Protein AF-A0AAN8MBU4-F1 (afdb_monomer)

pLDDT: mean 75.09, std 20.17, range [33.09, 96.5]

Structure (mmCIF, N/CA/C/O backbone):
data_AF-A0AAN8MBU4-F1
#
_entry.id   AF-A0AAN8MBU4-F1
#
loop_
_atom_site.group_PDB
_atom_site.id
_atom_site.type_symbol
_atom_site.label_atom_id
_atom_site.label_alt_id
_atom_site.label_comp_id
_atom_site.label_asym_id
_atom_site.label_entity_id
_atom_site.label_seq_id
_atom_site.pdbx_PDB_ins_code
_atom_site.Cartn_x
_atom_site.Cartn_y
_atom_site.Cartn_z
_atom_site.occupancy
_atom_site.B_iso_or_equiv
_atom_site.auth_seq_id
_atom_site.auth_comp_id
_atom_site.auth_asym_id
_atom_site.auth_atom_id
_atom_site.pdbx_PDB_model_num
ATOM 1 N N . MET A 1 1 ? 1.304 13.844 -1.905 1.00 84.62 1 MET A N 1
ATOM 2 C CA . MET A 1 1 ? 2.392 12.868 -1.674 1.00 84.62 1 MET A CA 1
ATOM 3 C C . MET A 1 1 ? 2.982 12.498 -3.016 1.00 84.62 1 MET A C 1
ATOM 5 O O . MET A 1 1 ? 2.208 12.153 -3.899 1.00 84.62 1 MET A O 1
ATOM 9 N N . ASP A 1 2 ? 4.301 12.580 -3.167 1.00 93.19 2 ASP A N 1
ATOM 10 C CA . ASP A 1 2 ? 5.006 12.164 -4.383 1.00 93.19 2 ASP A CA 1
ATOM 11 C C . ASP A 1 2 ? 5.636 10.763 -4.234 1.00 93.19 2 ASP A C 1
ATOM 13 O O . ASP A 1 2 ? 5.500 10.097 -3.202 1.00 93.19 2 ASP A O 1
ATOM 17 N N . GLY A 1 3 ? 6.323 10.300 -5.281 1.00 92.62 3 GLY A N 1
ATOM 18 C CA . GLY A 1 3 ? 6.989 8.998 -5.272 1.00 92.62 3 GLY A CA 1
ATOM 19 C C . GLY A 1 3 ? 8.177 8.901 -4.306 1.00 92.62 3 GLY A C 1
ATOM 20 O O . GLY A 1 3 ? 8.472 7.807 -3.832 1.00 92.62 3 GLY A O 1
ATOM 21 N N . ALA A 1 4 ? 8.864 10.005 -3.995 1.00 93.94 4 ALA A N 1
ATOM 22 C CA . ALA A 1 4 ? 9.988 9.993 -3.058 1.00 93.94 4 ALA A CA 1
ATOM 23 C C . ALA A 1 4 ? 9.496 9.802 -1.622 1.00 93.94 4 ALA A C 1
ATOM 25 O O . ALA A 1 4 ? 9.939 8.873 -0.943 1.00 93.94 4 ALA A O 1
ATOM 26 N N . MET A 1 5 ? 8.498 10.588 -1.222 1.00 95.69 5 MET A N 1
ATOM 27 C CA . MET A 1 5 ? 7.851 10.464 0.079 1.00 95.69 5 MET A CA 1
ATOM 28 C C . MET A 1 5 ? 7.162 9.102 0.235 1.00 95.69 5 MET A C 1
ATOM 30 O O . MET A 1 5 ? 7.203 8.505 1.307 1.00 95.69 5 MET A O 1
ATOM 34 N N . TYR A 1 6 ? 6.591 8.546 -0.840 1.00 95.75 6 TYR A N 1
ATOM 35 C CA . TYR A 1 6 ? 6.051 7.185 -0.815 1.00 95.75 6 TYR A CA 1
ATOM 36 C C . TYR A 1 6 ? 7.120 6.134 -0.471 1.00 95.75 6 TYR A C 1
ATOM 38 O O . TYR A 1 6 ? 6.924 5.325 0.438 1.00 95.75 6 TYR A O 1
ATOM 46 N N . ARG A 1 7 ? 8.277 6.163 -1.149 1.00 95.31 7 ARG A N 1
ATOM 47 C CA . ARG A 1 7 ? 9.387 5.236 -0.860 1.00 95.31 7 ARG A CA 1
ATOM 48 C C . ARG A 1 7 ? 9.911 5.394 0.564 1.00 95.31 7 ARG A C 1
ATOM 50 O O . ARG A 1 7 ? 10.229 4.391 1.197 1.00 95.31 7 ARG A O 1
ATOM 57 N N . GLU A 1 8 ? 9.985 6.620 1.071 1.00 96.50 8 GLU A N 1
ATOM 58 C CA . GLU A 1 8 ? 10.389 6.893 2.452 1.00 96.50 8 GLU A CA 1
ATOM 59 C C . GLU A 1 8 ? 9.404 6.288 3.463 1.00 96.50 8 GLU A C 1
ATOM 61 O O . GLU A 1 8 ? 9.810 5.585 4.390 1.00 96.50 8 GLU A O 1
ATOM 66 N N . ILE A 1 9 ? 8.098 6.461 3.241 1.00 96.25 9 ILE A N 1
ATOM 67 C CA . ILE A 1 9 ? 7.062 5.849 4.080 1.00 96.25 9 ILE A CA 1
ATOM 68 C C . ILE A 1 9 ? 7.205 4.327 4.090 1.00 96.25 9 ILE A C 1
ATOM 70 O O . ILE A 1 9 ? 7.163 3.723 5.166 1.00 96.25 9 ILE A O 1
ATOM 74 N N . LEU A 1 10 ? 7.411 3.699 2.928 1.00 95.62 10 LEU A N 1
ATOM 75 C CA . LEU A 1 10 ? 7.636 2.255 2.858 1.00 95.62 10 LEU A CA 1
ATOM 76 C C . LEU A 1 10 ? 8.915 1.840 3.591 1.00 95.62 10 LEU A C 1
ATOM 78 O O . LEU A 1 10 ? 8.888 0.866 4.343 1.00 95.62 10 LEU A O 1
ATOM 82 N N . ALA A 1 11 ? 10.013 2.578 3.415 1.00 94.69 11 ALA A N 1
ATOM 83 C CA . ALA A 1 11 ? 11.283 2.303 4.083 1.00 94.69 11 ALA A CA 1
ATOM 84 C C . ALA A 1 11 ? 11.131 2.296 5.611 1.00 94.69 11 ALA A C 1
ATOM 86 O O . ALA A 1 11 ? 11.641 1.395 6.278 1.00 94.69 11 ALA A O 1
ATOM 87 N N . ASN A 1 12 ? 10.379 3.264 6.137 1.00 95.88 12 ASN A N 1
ATOM 88 C CA . ASN A 1 12 ? 10.224 3.477 7.571 1.00 95.88 12 ASN A CA 1
ATOM 89 C C . ASN A 1 12 ? 9.170 2.564 8.209 1.00 95.88 12 ASN A C 1
ATOM 91 O O . ASN A 1 12 ? 9.272 2.261 9.393 1.00 95.88 12 ASN A O 1
ATOM 95 N N . ASN A 1 13 ? 8.161 2.110 7.456 1.00 95.62 13 ASN A N 1
ATOM 96 C CA . ASN A 1 13 ? 6.992 1.447 8.047 1.00 95.62 13 ASN A CA 1
ATOM 97 C C . ASN A 1 13 ? 6.787 -0.004 7.609 1.00 95.62 13 ASN A C 1
ATOM 99 O O . ASN A 1 13 ? 6.214 -0.778 8.380 1.00 95.62 13 ASN A O 1
ATOM 103 N N . LEU A 1 14 ? 7.232 -0.410 6.415 1.00 94.06 14 LEU A N 1
ATOM 104 C CA . LEU A 1 14 ? 6.849 -1.708 5.850 1.00 94.06 14 LEU A CA 1
ATOM 105 C C . LEU A 1 14 ? 7.417 -2.878 6.664 1.00 94.06 14 LEU A C 1
ATOM 107 O O . LEU A 1 14 ? 6.663 -3.689 7.200 1.00 94.06 14 LEU A O 1
ATOM 111 N N . LEU A 1 15 ? 8.743 -2.949 6.811 1.00 92.31 15 LEU A N 1
ATOM 112 C CA . LEU A 1 15 ? 9.391 -4.038 7.5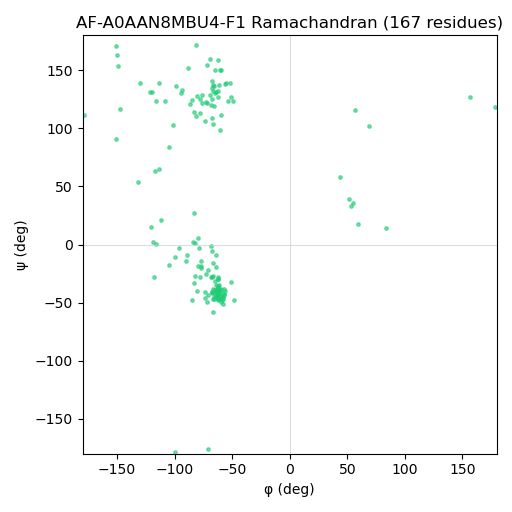52 1.00 92.31 15 LEU A CA 1
ATOM 113 C C . LEU A 1 15 ? 9.056 -4.028 9.053 1.00 92.31 15 LEU A C 1
ATOM 115 O O . LEU A 1 15 ? 8.788 -5.107 9.590 1.00 92.31 15 LEU A O 1
ATOM 119 N N . PRO A 1 16 ? 9.011 -2.870 9.746 1.00 94.50 16 PRO A N 1
ATOM 120 C CA . PRO A 1 16 ? 8.505 -2.823 11.115 1.00 94.50 16 PRO A CA 1
ATOM 121 C C . PRO A 1 16 ? 7.082 -3.374 11.245 1.00 94.50 16 PRO A C 1
ATOM 123 O O . PRO A 1 16 ? 6.820 -4.141 12.170 1.00 94.50 16 PRO A O 1
ATOM 126 N N . SER A 1 17 ? 6.191 -3.076 10.293 1.00 94.69 17 SER A N 1
ATOM 127 C CA . SER A 1 17 ? 4.819 -3.600 10.301 1.00 94.69 17 SER A CA 1
ATOM 128 C C . SER A 1 17 ? 4.778 -5.118 10.123 1.00 94.69 17 SER A C 1
ATOM 130 O O . SER A 1 17 ? 4.104 -5.800 10.889 1.00 94.69 17 SER A O 1
ATOM 132 N N . VAL A 1 18 ? 5.548 -5.671 9.179 1.00 93.81 18 VAL A N 1
ATOM 133 C CA . VAL A 1 18 ? 5.663 -7.129 8.955 1.00 93.81 18 VAL A CA 1
ATOM 134 C C . VAL A 1 18 ? 6.126 -7.846 10.229 1.00 93.81 18 VAL A C 1
ATOM 136 O O . VAL A 1 18 ? 5.554 -8.870 10.610 1.00 93.81 18 VAL A O 1
ATOM 139 N N . ARG A 1 19 ? 7.121 -7.282 10.930 1.00 93.56 19 ARG A N 1
ATOM 140 C CA . ARG A 1 19 ? 7.626 -7.817 12.206 1.00 93.56 19 ARG A CA 1
ATOM 141 C C . ARG A 1 19 ? 6.583 -7.724 13.318 1.00 93.56 19 ARG A C 1
ATOM 143 O O . ARG A 1 19 ? 6.350 -8.711 14.009 1.00 93.56 19 ARG A O 1
ATOM 150 N N . ALA A 1 20 ? 5.934 -6.569 13.471 1.00 94.69 20 ALA A N 1
ATOM 151 C CA . ALA A 1 20 ? 4.903 -6.351 14.486 1.00 94.69 20 ALA A CA 1
ATOM 152 C C . ALA A 1 20 ? 3.692 -7.280 14.295 1.00 94.69 20 ALA A C 1
ATOM 154 O O . ALA A 1 20 ? 3.142 -7.798 15.266 1.00 94.69 20 ALA A O 1
ATOM 155 N N . LEU A 1 21 ? 3.322 -7.545 13.040 1.00 94.12 21 LEU A N 1
ATOM 156 C CA . LEU A 1 21 ? 2.260 -8.479 12.664 1.00 94.12 21 LEU A CA 1
ATOM 157 C C . LEU A 1 21 ? 2.694 -9.952 12.718 1.00 94.12 21 LEU A C 1
ATOM 159 O O . LEU A 1 21 ? 1.864 -10.828 12.484 1.00 94.12 21 LEU A O 1
ATOM 163 N N . LYS A 1 22 ? 3.968 -10.238 13.033 1.00 94.56 22 LYS A N 1
ATOM 164 C CA . LYS A 1 22 ? 4.554 -11.590 13.066 1.00 94.56 22 LYS A CA 1
ATOM 165 C C . LYS A 1 22 ? 4.298 -12.371 11.772 1.00 94.56 22 LYS A C 1
ATOM 167 O O . LYS A 1 22 ? 4.015 -13.568 11.805 1.00 94.56 22 LYS A O 1
ATOM 172 N N . MET A 1 23 ? 4.371 -11.689 10.630 1.00 93.25 23 MET A N 1
ATOM 173 C CA . MET A 1 23 ? 4.172 -12.332 9.335 1.00 93.25 23 MET A CA 1
ATOM 174 C C . MET A 1 23 ? 5.319 -13.311 9.059 1.00 93.25 23 MET A C 1
ATOM 176 O O . MET A 1 23 ? 6.489 -12.994 9.277 1.00 93.25 23 MET A O 1
ATOM 180 N N . GLY A 1 24 ? 4.973 -14.512 8.591 1.00 89.50 24 GLY A N 1
ATOM 181 C CA . GLY A 1 24 ? 5.942 -15.543 8.232 1.00 89.50 24 GLY A CA 1
ATOM 182 C C . GLY A 1 24 ? 6.733 -15.215 6.963 1.00 89.50 24 GLY A C 1
ATOM 183 O O . GLY A 1 24 ? 6.587 -14.157 6.347 1.00 89.50 24 GLY A O 1
ATOM 184 N N . ARG A 1 25 ? 7.576 -16.162 6.540 1.00 88.75 25 ARG A N 1
ATOM 185 C CA . ARG A 1 25 ? 8.267 -16.073 5.246 1.00 88.75 25 ARG A CA 1
ATOM 186 C C . ARG A 1 25 ? 7.257 -16.137 4.093 1.00 88.75 25 ARG A C 1
ATOM 188 O O . ARG A 1 25 ? 6.222 -16.782 4.214 1.00 88.75 25 ARG A O 1
ATOM 195 N N . GLY A 1 26 ? 7.587 -15.495 2.972 1.00 90.38 26 GLY A N 1
ATOM 196 C CA . GLY A 1 26 ? 6.785 -15.561 1.743 1.00 90.38 26 GLY A CA 1
ATOM 197 C C . GLY A 1 26 ? 5.600 -14.592 1.674 1.00 90.38 26 GLY A C 1
ATOM 198 O O . GLY A 1 26 ? 4.750 -14.753 0.801 1.00 90.38 26 GLY A O 1
ATOM 199 N N . TRP A 1 27 ? 5.534 -13.591 2.556 1.00 94.00 27 TRP A N 1
ATOM 200 C CA . TRP A 1 27 ? 4.555 -12.512 2.430 1.00 94.00 27 TRP A CA 1
ATOM 201 C C . TRP A 1 27 ? 4.722 -11.758 1.103 1.00 94.00 27 TRP A C 1
ATOM 203 O O . TRP A 1 27 ? 5.819 -11.662 0.547 1.00 94.00 27 TRP A O 1
ATOM 213 N N . VAL A 1 28 ? 3.608 -11.229 0.601 1.00 94.44 28 VAL A N 1
ATOM 214 C CA . VAL A 1 28 ? 3.544 -10.467 -0.647 1.00 94.44 28 VAL A CA 1
ATOM 215 C C . VAL A 1 28 ? 3.033 -9.070 -0.326 1.00 94.44 28 VAL A C 1
ATOM 217 O O . VAL A 1 28 ? 2.051 -8.913 0.399 1.00 94.44 28 VAL A O 1
ATOM 220 N N . PHE A 1 29 ? 3.721 -8.058 -0.839 1.00 94.69 29 PHE A N 1
ATOM 221 C CA . PHE A 1 29 ? 3.317 -6.666 -0.749 1.00 94.69 29 PHE A CA 1
ATOM 222 C C . PHE A 1 29 ? 2.264 -6.363 -1.815 1.00 94.69 29 PHE A C 1
ATOM 224 O O . PHE A 1 29 ? 2.488 -6.634 -2.989 1.00 94.69 29 PHE A O 1
ATOM 231 N N . GLN A 1 30 ? 1.133 -5.789 -1.421 1.00 93.75 30 GLN A N 1
ATOM 232 C CA . GLN A 1 30 ? 0.109 -5.315 -2.349 1.00 93.75 30 GLN A CA 1
ATOM 233 C C . GLN A 1 30 ? 0.027 -3.789 -2.262 1.00 93.75 30 GLN A C 1
ATOM 235 O O . GLN A 1 30 ? 0.105 -3.213 -1.175 1.00 93.75 30 GLN A O 1
ATOM 240 N N . HIS A 1 31 ? -0.107 -3.157 -3.423 1.00 92.00 31 HIS A N 1
ATOM 241 C CA . HIS A 1 31 ? -0.431 -1.747 -3.597 1.00 92.00 31 HIS A CA 1
ATOM 242 C C . HIS A 1 31 ? -1.208 -1.574 -4.909 1.00 92.00 31 HIS A C 1
ATOM 244 O O . HIS A 1 31 ? -1.232 -2.490 -5.730 1.00 92.00 31 HIS A O 1
ATOM 250 N N . ASP A 1 32 ? -1.887 -0.441 -5.080 1.00 89.75 32 ASP A N 1
ATOM 251 C CA . ASP A 1 32 ? -2.621 -0.133 -6.308 1.00 89.75 32 ASP A CA 1
ATOM 252 C C . ASP A 1 32 ? -1.702 0.418 -7.416 1.00 89.75 32 ASP A C 1
ATOM 254 O O . ASP A 1 32 ? -0.534 0.745 -7.194 1.00 89.75 32 ASP A O 1
ATOM 258 N N . ASN A 1 33 ? -2.262 0.561 -8.619 1.00 88.75 33 ASN A N 1
ATOM 259 C CA . ASN A 1 33 ? -1.547 1.036 -9.807 1.00 88.75 33 ASN A CA 1
ATOM 260 C C . ASN A 1 33 ? -1.456 2.570 -9.900 1.00 88.75 33 ASN A C 1
ATOM 262 O O . ASN A 1 33 ? -1.387 3.117 -11.002 1.00 88.75 33 ASN A O 1
ATOM 266 N N . ASP A 1 34 ? -1.478 3.286 -8.774 1.00 89.38 34 ASP A N 1
ATOM 267 C CA . ASP A 1 34 ? -1.282 4.736 -8.784 1.00 89.38 34 ASP A CA 1
ATOM 268 C C . ASP A 1 34 ? 0.063 5.090 -9.462 1.00 89.38 34 ASP A C 1
ATOM 270 O O . ASP A 1 34 ? 1.070 4.418 -9.204 1.00 89.38 34 ASP A O 1
ATOM 274 N N . PRO A 1 35 ? 0.140 6.135 -10.310 1.00 92.12 35 PRO A N 1
ATOM 275 C CA . PRO A 1 35 ? 1.360 6.461 -11.051 1.00 92.12 35 PRO A CA 1
ATOM 276 C C . PRO A 1 35 ? 2.628 6.561 -10.194 1.00 92.12 35 PRO A C 1
ATOM 278 O O . PRO A 1 35 ? 3.714 6.206 -10.649 1.00 92.12 35 PRO A O 1
ATOM 281 N N . LYS A 1 36 ? 2.530 7.000 -8.929 1.00 93.44 36 LYS A N 1
ATOM 282 C CA . LYS A 1 36 ? 3.706 7.094 -8.040 1.00 93.44 36 LYS A CA 1
ATOM 283 C C . LYS A 1 36 ? 4.213 5.725 -7.564 1.00 93.44 36 LYS A C 1
ATOM 285 O O . LYS A 1 36 ? 5.393 5.583 -7.233 1.00 93.44 36 LYS A O 1
ATOM 290 N N . HIS A 1 37 ? 3.328 4.734 -7.525 1.00 92.44 37 HIS A N 1
ATOM 291 C CA . HIS A 1 37 ? 3.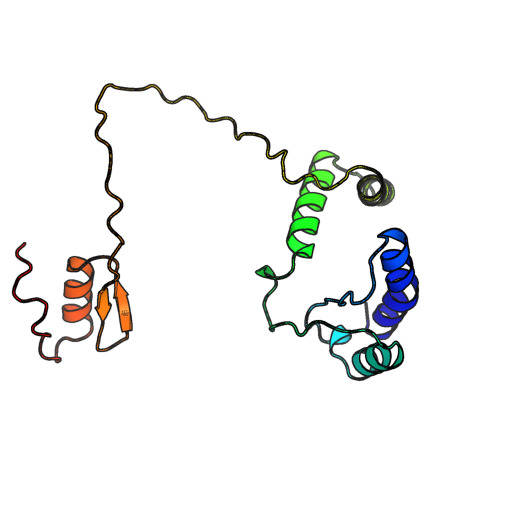606 3.355 -7.136 1.00 92.44 37 HIS A CA 1
ATOM 292 C C . HIS A 1 37 ? 4.239 2.567 -8.283 1.00 92.44 37 HIS A C 1
ATOM 294 O O . HIS A 1 37 ? 5.190 1.821 -8.056 1.00 92.44 37 HIS A O 1
ATOM 300 N N . THR A 1 38 ? 3.756 2.793 -9.506 1.00 91.19 38 THR A N 1
ATOM 301 C CA . THR A 1 38 ? 4.220 2.124 -10.732 1.00 91.19 38 THR A CA 1
ATOM 302 C C . THR A 1 38 ? 5.375 2.853 -11.421 1.00 91.19 38 THR A C 1
ATOM 304 O O . THR A 1 38 ? 6.006 2.303 -12.324 1.00 91.19 38 THR A O 1
ATOM 307 N N . ALA A 1 39 ? 5.713 4.070 -10.977 1.00 94.19 39 ALA A N 1
ATOM 308 C CA . ALA A 1 39 ? 6.869 4.816 -11.460 1.00 94.19 39 ALA A CA 1
ATOM 309 C C . ALA A 1 39 ? 8.154 3.976 -11.404 1.00 94.19 39 ALA A C 1
ATOM 311 O O . ALA A 1 39 ? 8.444 3.319 -10.400 1.00 94.19 39 ALA A O 1
ATOM 312 N N . ARG A 1 40 ? 8.987 4.087 -12.449 1.00 95.44 40 ARG A N 1
ATOM 313 C CA . ARG A 1 40 ? 10.244 3.329 -12.589 1.00 95.44 40 ARG A CA 1
ATOM 314 C C . ARG A 1 40 ? 11.108 3.371 -11.326 1.00 95.44 40 ARG A C 1
ATOM 316 O O . ARG A 1 40 ? 11.526 2.329 -10.838 1.00 95.44 40 ARG A O 1
ATOM 323 N N . ALA A 1 41 ? 11.307 4.560 -10.755 1.00 95.38 41 ALA A N 1
ATOM 324 C CA . ALA A 1 41 ? 12.111 4.738 -9.545 1.00 95.38 41 ALA A CA 1
ATOM 325 C C . ALA A 1 41 ? 11.549 3.979 -8.326 1.00 95.38 41 ALA A C 1
ATOM 327 O O . ALA A 1 41 ? 12.305 3.491 -7.488 1.00 95.38 41 ALA A O 1
ATOM 328 N N . THR A 1 42 ? 10.223 3.872 -8.213 1.00 95.88 42 THR A N 1
ATOM 329 C CA . THR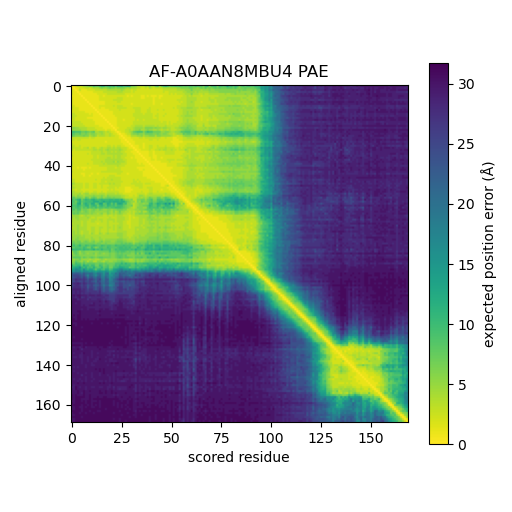 A 1 42 ? 9.562 3.123 -7.139 1.00 95.88 42 THR A CA 1
ATOM 330 C C . THR A 1 42 ? 9.694 1.622 -7.365 1.00 95.88 42 THR A C 1
ATOM 332 O O . THR A 1 42 ? 10.118 0.912 -6.454 1.00 95.88 42 THR A O 1
ATOM 335 N N . MET A 1 43 ? 9.442 1.144 -8.584 1.00 94.81 43 MET A N 1
ATOM 336 C CA . MET A 1 43 ? 9.586 -0.274 -8.931 1.00 94.81 43 MET A CA 1
ATOM 337 C C . MET A 1 43 ? 11.035 -0.768 -8.791 1.00 94.81 43 MET A C 1
ATOM 339 O O . MET A 1 43 ? 11.280 -1.840 -8.235 1.00 94.81 43 MET A O 1
ATOM 343 N N . GLU A 1 44 ? 12.019 0.033 -9.208 1.00 96.19 44 GLU A N 1
ATOM 344 C CA . GLU A 1 44 ? 13.443 -0.265 -9.013 1.00 96.19 44 GLU A CA 1
ATOM 345 C C . GLU A 1 44 ? 13.819 -0.338 -7.530 1.00 96.19 44 GLU A C 1
ATOM 347 O O . GLU A 1 44 ? 14.555 -1.242 -7.122 1.00 96.19 44 GLU A O 1
ATOM 352 N N . TRP A 1 45 ? 13.294 0.577 -6.711 1.00 96.31 45 TRP A N 1
ATOM 353 C CA . TRP A 1 45 ? 13.512 0.564 -5.267 1.00 96.31 45 TRP A CA 1
ATOM 354 C C . TRP A 1 45 ? 12.917 -0.689 -4.611 1.00 96.31 45 TRP A C 1
ATOM 356 O O . TRP A 1 45 ? 13.602 -1.338 -3.819 1.00 96.31 45 TRP A O 1
ATOM 366 N N . LEU A 1 46 ? 11.689 -1.076 -4.982 1.00 95.69 46 LEU A N 1
ATOM 367 C CA . LEU A 1 46 ? 11.031 -2.297 -4.495 1.00 95.69 46 LEU A CA 1
ATOM 368 C C . LEU A 1 46 ? 11.850 -3.546 -4.855 1.00 95.69 46 LEU A C 1
ATOM 370 O O . LEU A 1 46 ? 12.108 -4.389 -3.990 1.00 95.69 46 LEU A O 1
ATOM 374 N N . ARG A 1 47 ? 12.351 -3.616 -6.097 1.00 95.12 47 ARG A N 1
ATOM 375 C CA . ARG A 1 47 ? 13.234 -4.694 -6.565 1.00 95.12 47 ARG A CA 1
ATOM 376 C C . ARG A 1 47 ? 14.539 -4.750 -5.771 1.00 95.12 47 ARG A C 1
ATOM 378 O O . ARG A 1 47 ? 14.929 -5.824 -5.324 1.00 95.12 47 ARG A O 1
ATOM 385 N N . LYS A 1 48 ? 15.192 -3.604 -5.538 1.00 96.00 48 LYS A N 1
ATOM 386 C CA . LYS A 1 48 ? 16.434 -3.509 -4.742 1.00 96.00 48 LYS A CA 1
ATOM 387 C C . LYS A 1 48 ? 16.232 -3.938 -3.286 1.00 96.00 48 LYS A C 1
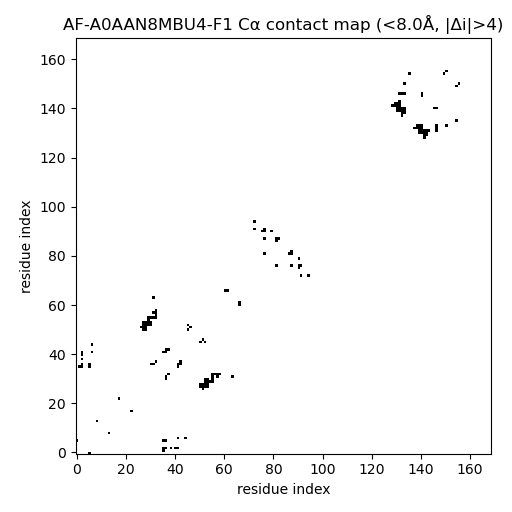ATOM 389 O O . LYS A 1 48 ? 17.160 -4.426 -2.652 1.00 96.00 48 LYS A O 1
ATOM 394 N N . LYS A 1 49 ? 15.028 -3.754 -2.743 1.00 93.00 49 LYS A N 1
ATOM 395 C CA . LYS A 1 49 ? 14.651 -4.208 -1.397 1.00 93.00 49 LYS A CA 1
ATOM 396 C C . LYS A 1 49 ? 14.203 -5.674 -1.349 1.00 93.00 49 LYS A C 1
ATOM 398 O O . LYS A 1 49 ? 13.844 -6.139 -0.271 1.00 93.00 49 LYS A O 1
ATOM 403 N N . HIS A 1 50 ? 14.241 -6.391 -2.478 1.00 92.75 50 HIS A N 1
ATOM 404 C CA . HIS A 1 50 ? 13.796 -7.781 -2.614 1.00 92.75 50 HIS A CA 1
ATOM 405 C C . HIS A 1 50 ? 12.348 -7.998 -2.148 1.00 92.75 50 HIS A C 1
ATOM 407 O O . HIS A 1 50 ? 12.008 -9.025 -1.560 1.00 92.75 50 HIS A O 1
ATOM 413 N N . LEU A 1 51 ? 11.488 -7.009 -2.395 1.00 93.38 51 LEU A N 1
ATOM 414 C CA . LEU A 1 51 ? 10.079 -7.074 -2.034 1.00 93.38 51 LEU A CA 1
ATOM 415 C C . LEU A 1 51 ? 9.299 -7.787 -3.135 1.00 93.38 51 LEU A C 1
ATOM 417 O O . LEU A 1 51 ? 9.333 -7.378 -4.294 1.00 93.38 51 LEU A O 1
ATOM 421 N N . LYS A 1 52 ? 8.574 -8.847 -2.767 1.00 93.75 52 LYS A N 1
ATOM 422 C CA . LYS A 1 52 ? 7.637 -9.507 -3.676 1.00 93.75 52 LYS A CA 1
ATOM 423 C C . LYS A 1 52 ? 6.367 -8.668 -3.748 1.00 93.75 52 LYS A C 1
ATOM 425 O O . LYS A 1 52 ? 5.666 -8.556 -2.747 1.00 93.75 52 LYS A O 1
ATOM 430 N N . VAL A 1 53 ? 6.093 -8.087 -4.909 1.00 93.81 53 VAL A N 1
ATOM 431 C CA . VAL A 1 53 ? 4.911 -7.253 -5.155 1.00 93.81 53 VAL A CA 1
ATOM 432 C C . VAL A 1 53 ? 3.843 -8.090 -5.856 1.00 93.81 53 VAL A C 1
ATOM 434 O O . VAL A 1 53 ? 4.164 -8.870 -6.751 1.00 93.81 53 VAL A O 1
ATOM 437 N N . LEU A 1 54 ? 2.591 -7.970 -5.422 1.00 92.94 54 LEU A N 1
ATOM 438 C CA . LEU A 1 54 ? 1.442 -8.582 -6.077 1.00 92.94 54 LEU A CA 1
ATOM 439 C C . LEU A 1 54 ? 1.097 -7.783 -7.334 1.00 92.94 54 LEU A C 1
ATOM 441 O O . LEU A 1 54 ? 0.918 -6.570 -7.252 1.00 92.94 54 LEU A O 1
ATOM 445 N N . GLU A 1 55 ? 0.968 -8.463 -8.469 1.00 88.94 55 GLU A N 1
ATOM 446 C CA . GLU A 1 55 ? 0.419 -7.849 -9.676 1.00 88.94 55 GLU A CA 1
ATOM 447 C C . GLU A 1 55 ? -1.050 -7.482 -9.444 1.00 88.94 55 GLU A C 1
ATOM 449 O O . GLU A 1 55 ? -1.832 -8.292 -8.942 1.00 88.94 55 GLU A O 1
ATOM 454 N N . TRP A 1 56 ? -1.415 -6.244 -9.775 1.00 88.06 56 TRP A N 1
ATOM 455 C CA . TRP A 1 56 ? -2.742 -5.711 -9.507 1.00 88.06 56 TRP A CA 1
ATOM 456 C C . TRP A 1 56 ? -3.423 -5.261 -10.802 1.00 88.06 56 TRP A C 1
ATOM 458 O O . TRP A 1 56 ? -2.813 -4.516 -11.574 1.00 88.06 56 TRP A O 1
ATOM 468 N N . PRO A 1 57 ? -4.680 -5.660 -11.063 1.00 85.38 57 PRO A N 1
ATOM 469 C CA . PRO A 1 57 ? -5.418 -5.159 -12.212 1.00 85.38 57 PRO A CA 1
ATOM 470 C C . PRO A 1 57 ? -5.744 -3.669 -12.050 1.00 85.38 57 PRO A C 1
ATOM 472 O O . PRO A 1 57 ? -6.090 -3.181 -10.970 1.00 85.38 57 PRO A O 1
ATOM 475 N N . SER A 1 58 ? -5.646 -2.924 -13.150 1.00 81.88 58 SER A N 1
ATOM 476 C CA . SER A 1 58 ? -6.015 -1.508 -13.175 1.00 81.88 58 SER A CA 1
ATOM 477 C C . SER A 1 58 ? -7.494 -1.310 -12.826 1.00 81.88 58 SER A C 1
ATOM 479 O O . SER A 1 58 ? -8.329 -2.170 -13.089 1.00 81.88 58 SER A O 1
ATOM 481 N N . GLN A 1 59 ? -7.813 -0.161 -12.220 1.00 76.62 59 GLN A N 1
ATOM 482 C CA . GLN A 1 59 ? -9.188 0.254 -11.896 1.00 76.62 59 GLN A CA 1
ATOM 483 C C . GLN A 1 59 ? -10.008 -0.767 -11.086 1.00 76.62 59 GLN A C 1
ATOM 485 O O . GLN A 1 59 ? -11.223 -0.831 -11.226 1.00 76.62 59 GLN A O 1
ATOM 490 N N . SER A 1 60 ? -9.356 -1.527 -10.203 1.00 81.38 60 SER A N 1
ATOM 491 C CA . SER A 1 60 ? -10.018 -2.533 -9.360 1.00 81.38 60 SER A CA 1
ATOM 492 C C . SER A 1 60 ? -9.965 -2.162 -7.867 1.00 81.38 60 SER A C 1
ATOM 494 O O . SER A 1 60 ? -9.264 -2.820 -7.089 1.00 81.38 60 SER A O 1
ATOM 496 N N . PRO A 1 61 ? -10.619 -1.061 -7.439 1.00 74.44 61 PRO A N 1
ATOM 497 C CA . PRO A 1 61 ? -10.650 -0.665 -6.030 1.00 74.44 61 PRO A CA 1
ATOM 498 C C . PRO A 1 61 ? -11.467 -1.642 -5.172 1.00 74.44 61 PRO A C 1
ATOM 500 O O . PRO A 1 61 ? -11.183 -1.817 -3.992 1.00 74.44 61 PRO A O 1
ATOM 503 N N . ASP A 1 62 ? -12.457 -2.305 -5.767 1.00 79.75 62 ASP A N 1
ATOM 504 C CA . ASP A 1 62 ? -13.313 -3.323 -5.155 1.00 79.75 62 ASP A CA 1
ATOM 505 C C . ASP A 1 62 ? -12.533 -4.561 -4.699 1.00 79.75 62 ASP A C 1
ATOM 507 O O . ASP A 1 62 ? -12.884 -5.184 -3.695 1.00 79.75 62 ASP A O 1
ATOM 511 N N . LEU A 1 63 ? -11.436 -4.875 -5.388 1.00 81.81 63 LEU A N 1
ATOM 512 C CA . LEU A 1 63 ? -10.568 -5.985 -5.022 1.00 81.81 63 LEU A CA 1
ATOM 513 C C . LEU A 1 63 ? -9.662 -5.653 -3.830 1.00 81.81 63 LEU A C 1
ATOM 515 O O . LEU A 1 63 ? -9.155 -6.573 -3.190 1.00 81.81 63 LEU A O 1
ATOM 519 N N . ASN A 1 64 ? -9.453 -4.371 -3.498 1.00 84.50 64 ASN A N 1
ATOM 520 C CA . ASN A 1 64 ? -8.487 -3.984 -2.477 1.00 84.50 64 ASN A CA 1
ATOM 521 C C . ASN A 1 64 ? -9.087 -4.135 -1.065 1.00 84.50 64 ASN A C 1
ATOM 523 O O . ASN A 1 64 ? -9.933 -3.333 -0.655 1.00 84.50 64 ASN A O 1
ATOM 527 N N . PRO A 1 65 ? -8.625 -5.108 -0.253 1.00 85.25 65 PRO A N 1
ATOM 528 C CA . PRO A 1 65 ? -9.201 -5.350 1.066 1.00 85.25 65 PRO A CA 1
ATOM 529 C C . PRO A 1 65 ? -9.025 -4.168 2.032 1.00 85.25 65 PRO A C 1
ATOM 531 O O . PRO A 1 65 ? -9.772 -4.079 3.011 1.00 85.25 65 PRO A O 1
ATOM 534 N N . ILE A 1 66 ? -8.086 -3.243 1.777 1.00 89.44 66 ILE A N 1
ATOM 535 C CA . ILE A 1 66 ? -7.906 -2.053 2.620 1.00 89.44 66 ILE A CA 1
ATOM 536 C C . ILE A 1 66 ? -9.105 -1.100 2.541 1.00 89.44 66 ILE A C 1
ATOM 538 O O . ILE A 1 66 ? -9.404 -0.432 3.528 1.00 89.44 66 ILE A O 1
ATOM 542 N N . GLU A 1 67 ? -9.853 -1.088 1.434 1.00 87.81 67 GLU A N 1
ATOM 543 C CA . GLU A 1 67 ? -11.047 -0.246 1.284 1.00 87.81 67 GLU A CA 1
ATOM 544 C C . GLU A 1 67 ? -12.143 -0.638 2.279 1.00 87.81 67 GLU A C 1
ATOM 546 O O . GLU A 1 67 ? -12.823 0.213 2.864 1.00 87.81 67 GLU A O 1
ATOM 551 N N . ASN A 1 68 ? -12.255 -1.936 2.570 1.00 89.06 68 ASN A N 1
ATOM 552 C CA . ASN A 1 68 ? -13.155 -2.435 3.606 1.00 89.06 68 ASN A CA 1
ATOM 553 C C . ASN A 1 68 ? -12.721 -1.960 5.000 1.00 89.06 68 ASN A C 1
ATOM 555 O O . ASN A 1 68 ? -13.564 -1.573 5.814 1.00 89.06 68 ASN A O 1
ATOM 559 N N . LEU A 1 69 ? -11.412 -1.935 5.269 1.00 89.69 69 LEU A N 1
ATOM 560 C CA . LEU A 1 69 ? -10.874 -1.420 6.527 1.00 89.69 69 LEU A CA 1
ATOM 561 C C . LEU A 1 69 ? -11.092 0.094 6.656 1.00 89.69 69 LEU A C 1
ATOM 563 O O . LEU A 1 69 ? -11.481 0.564 7.726 1.00 89.69 69 LEU A O 1
ATOM 567 N N . TRP A 1 70 ? -10.912 0.854 5.572 1.00 90.00 70 TRP A N 1
ATOM 568 C CA . TRP A 1 70 ? -11.195 2.288 5.548 1.00 90.00 70 TRP A CA 1
ATOM 569 C C . TRP A 1 70 ? -12.667 2.588 5.801 1.00 90.00 70 TRP A C 1
ATOM 571 O O . TRP A 1 70 ? -12.975 3.510 6.557 1.00 90.00 70 TRP A O 1
ATOM 581 N N . ARG A 1 71 ? -13.583 1.805 5.220 1.00 90.75 71 ARG A N 1
ATOM 582 C CA . ARG A 1 71 ? -15.021 1.927 5.493 1.00 90.75 71 ARG A CA 1
ATOM 583 C C . ARG A 1 71 ? -15.315 1.748 6.982 1.00 90.75 71 ARG A C 1
ATOM 585 O O . ARG A 1 71 ? -15.969 2.603 7.575 1.00 90.75 71 ARG A O 1
ATOM 592 N N . GLU A 1 72 ? -14.811 0.678 7.588 1.00 91.12 72 GLU A N 1
ATOM 593 C CA . GLU A 1 72 ? -15.003 0.410 9.019 1.00 91.12 72 GLU A CA 1
ATOM 594 C C . GLU A 1 72 ? -14.403 1.523 9.892 1.00 91.12 72 GLU A C 1
ATOM 596 O O . GLU A 1 72 ? -15.029 1.981 10.850 1.00 91.12 72 GLU A O 1
ATOM 601 N N . LEU A 1 73 ? -13.212 2.017 9.542 1.00 90.12 73 LEU A N 1
ATOM 602 C CA . LEU A 1 73 ? -12.582 3.120 10.261 1.00 90.12 73 LEU A CA 1
ATOM 603 C C . LEU A 1 73 ? -13.423 4.402 10.185 1.00 90.12 73 LEU A C 1
ATOM 605 O O . LEU A 1 73 ? -13.640 5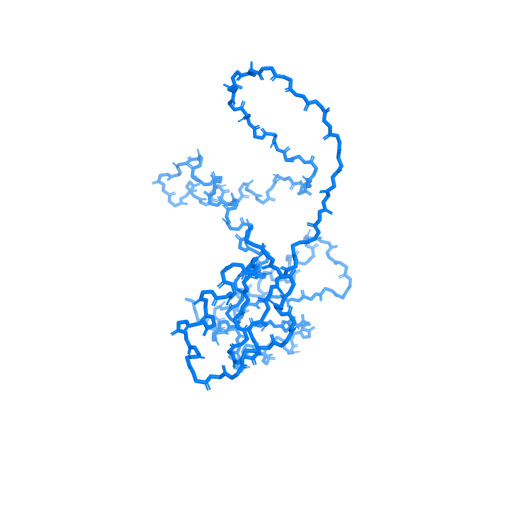.044 11.213 1.00 90.12 73 LEU A O 1
ATOM 609 N N . LYS A 1 74 ? -13.944 4.753 9.002 1.00 90.12 74 LYS A N 1
ATOM 610 C CA . LYS A 1 74 ? -14.826 5.918 8.811 1.00 90.12 74 LYS A CA 1
ATOM 611 C C . LYS A 1 74 ? -16.088 5.816 9.668 1.00 90.12 74 LYS A C 1
ATOM 613 O O . LYS A 1 74 ? -16.458 6.800 10.303 1.00 90.12 74 LYS A O 1
ATOM 618 N N . VAL A 1 75 ? -16.703 4.633 9.757 1.00 92.12 75 VAL A N 1
ATOM 619 C CA . VAL A 1 75 ? -17.870 4.397 10.629 1.00 92.12 75 VAL A CA 1
ATOM 620 C C . VAL A 1 75 ? -17.526 4.670 12.097 1.00 92.12 75 VAL A C 1
ATOM 622 O O . VAL A 1 75 ? -18.268 5.371 12.785 1.00 92.12 75 VAL A O 1
ATOM 625 N N . ARG A 1 76 ? -16.379 4.181 12.582 1.00 89.38 76 ARG A N 1
ATOM 626 C CA . ARG A 1 76 ? -15.936 4.415 13.970 1.00 89.38 76 ARG A CA 1
ATOM 627 C C . ARG A 1 76 ? -15.601 5.875 14.251 1.00 89.38 76 ARG A C 1
ATOM 629 O O . ARG A 1 76 ? -15.900 6.369 15.336 1.00 89.38 76 ARG A O 1
ATOM 636 N N . ILE A 1 77 ? -14.986 6.561 13.290 1.00 90.38 77 ILE A N 1
ATOM 637 C CA . ILE A 1 77 ? -14.706 7.997 13.382 1.00 90.38 77 ILE A CA 1
ATOM 638 C C . ILE A 1 77 ? -16.019 8.778 13.473 1.00 90.38 77 ILE A C 1
ATOM 640 O O . ILE A 1 77 ? -16.168 9.599 14.376 1.00 90.38 77 ILE A O 1
ATOM 644 N N . ALA A 1 78 ? -16.993 8.469 12.613 1.00 90.31 78 ALA A N 1
ATOM 645 C CA . ALA A 1 78 ? -18.297 9.126 12.612 1.00 90.31 78 ALA A CA 1
ATOM 646 C C . ALA A 1 78 ? -19.040 8.956 13.948 1.00 90.31 78 ALA A C 1
ATOM 648 O O . ALA A 1 78 ? -19.632 9.907 14.446 1.00 90.31 78 ALA A O 1
ATOM 649 N N . GLN A 1 79 ? -18.952 7.779 14.577 1.00 90.38 79 GLN A N 1
ATOM 650 C CA . GLN A 1 79 ? -19.550 7.537 15.898 1.00 90.38 79 GLN A CA 1
ATOM 651 C C . GLN A 1 79 ? -18.923 8.379 17.016 1.00 90.38 79 GLN A C 1
ATOM 653 O O . GLN A 1 79 ? -19.607 8.721 17.975 1.00 90.38 79 GLN A O 1
ATOM 658 N N . ARG A 1 80 ? -17.627 8.697 16.916 1.00 89.12 80 ARG A N 1
ATOM 659 C CA . ARG A 1 80 ? -16.898 9.453 17.946 1.00 89.12 80 ARG A CA 1
ATOM 660 C C . ARG A 1 80 ? -16.937 10.966 17.746 1.00 89.12 80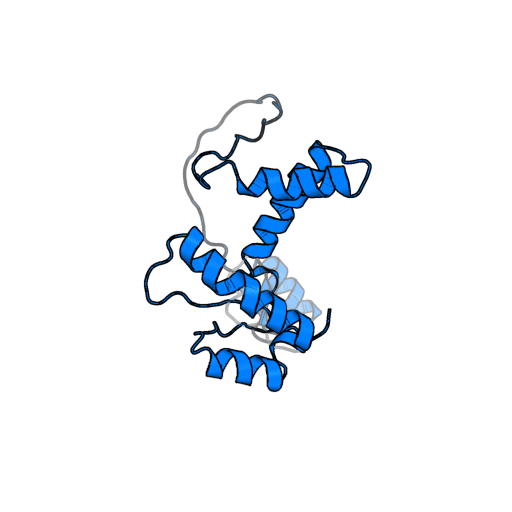 ARG A C 1
ATOM 662 O O . ARG A 1 80 ? -16.578 11.678 18.676 1.00 89.12 80 ARG A O 1
ATOM 669 N N . GLN A 1 81 ? -17.350 11.433 16.565 1.00 89.94 81 GLN A N 1
ATOM 670 C CA . GLN A 1 81 ? -17.492 12.852 16.212 1.00 89.94 81 GLN A CA 1
ATOM 671 C C . GLN A 1 81 ? -16.304 13.724 16.677 1.00 89.94 81 GLN A C 1
ATOM 673 O O . GLN A 1 81 ? -16.491 14.659 17.462 1.00 89.94 81 GLN A O 1
ATOM 678 N N . PRO A 1 82 ? -15.063 13.419 16.244 1.00 91.81 82 PRO A N 1
ATOM 679 C CA . PRO A 1 82 ? -13.905 14.217 16.629 1.00 91.81 82 PRO A CA 1
ATOM 680 C C . PRO A 1 82 ? -14.052 15.657 16.122 1.00 91.81 82 PRO A C 1
ATOM 682 O O . PRO A 1 82 ? -14.463 15.881 14.985 1.00 91.81 82 PRO A O 1
ATOM 685 N N . ARG A 1 83 ? -13.703 16.634 16.966 1.00 92.00 83 ARG A N 1
ATOM 686 C CA . ARG A 1 83 ? -13.888 18.069 16.669 1.00 92.00 83 ARG A CA 1
ATOM 687 C C . ARG A 1 83 ? -12.622 18.767 16.176 1.00 92.00 83 ARG A C 1
ATOM 689 O O . ARG A 1 83 ? -12.680 19.910 15.743 1.00 92.00 83 ARG A O 1
ATOM 696 N N . ASN A 1 84 ? -11.475 18.103 16.269 1.00 91.81 84 ASN A N 1
ATOM 697 C CA . ASN A 1 84 ? -10.183 18.620 15.832 1.00 91.81 84 ASN A CA 1
ATOM 698 C C . ASN A 1 84 ? -9.262 17.466 15.399 1.00 91.81 84 ASN A C 1
ATOM 700 O O . ASN A 1 84 ? -9.565 16.288 15.615 1.00 91.81 84 ASN A O 1
ATOM 704 N N . LEU A 1 85 ? -8.122 17.814 14.798 1.00 89.81 85 LEU A N 1
ATOM 705 C CA . LEU A 1 85 ? -7.149 16.842 14.290 1.00 89.81 85 LEU A CA 1
ATOM 706 C C . LEU A 1 85 ? -6.589 15.927 15.387 1.00 89.81 85 LEU A C 1
ATOM 708 O O . LEU A 1 85 ? -6.475 14.725 15.166 1.00 89.81 85 LEU A O 1
ATOM 712 N N . LYS A 1 86 ? -6.325 16.452 16.590 1.00 90.19 86 LYS A N 1
ATOM 713 C CA . LYS A 1 86 ? -5.799 15.651 17.709 1.00 90.19 86 LYS A CA 1
ATOM 714 C C . LYS A 1 86 ? -6.796 14.579 18.147 1.00 90.19 86 LYS A C 1
ATOM 716 O O . LYS A 1 86 ? -6.412 13.449 18.447 1.00 90.19 86 LYS A O 1
ATOM 721 N N . ASP A 1 87 ? -8.082 14.915 18.177 1.00 86.94 87 ASP A N 1
ATOM 722 C CA 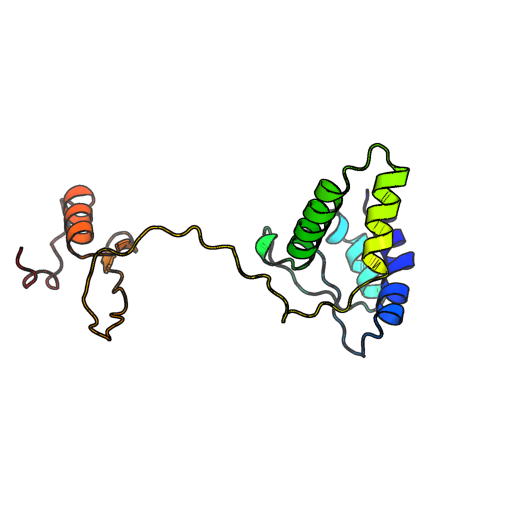. ASP A 1 87 ? -9.136 13.958 18.506 1.00 86.94 87 ASP A CA 1
ATOM 723 C C . ASP A 1 87 ? -9.270 12.898 17.413 1.00 86.94 87 ASP A C 1
ATOM 725 O O . ASP A 1 87 ? -9.378 11.711 17.721 1.00 86.94 87 ASP A O 1
ATOM 729 N N . LEU A 1 88 ? -9.186 13.298 16.142 1.00 88.81 88 LEU A N 1
ATO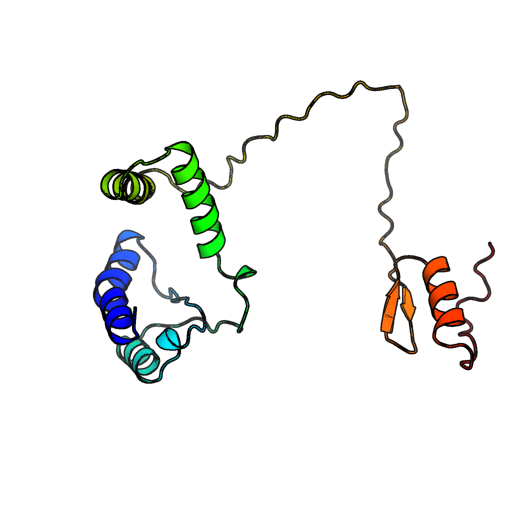M 730 C CA . LEU A 1 88 ? -9.209 12.374 15.009 1.00 88.81 88 LEU A CA 1
ATOM 731 C C . LEU A 1 88 ? -8.032 11.384 15.053 1.00 88.81 88 LEU A C 1
ATOM 733 O O . LEU A 1 88 ? -8.235 10.175 14.908 1.00 88.81 88 LEU A O 1
ATOM 737 N N . GLU A 1 89 ? -6.820 11.872 15.319 1.00 87.50 89 GLU A N 1
ATOM 738 C CA . GLU A 1 89 ? -5.615 11.051 15.468 1.00 87.50 89 GLU A CA 1
ATOM 739 C C . GLU A 1 89 ? -5.780 10.011 16.578 1.00 87.50 89 GLU A C 1
ATOM 741 O O . GLU A 1 89 ? -5.533 8.822 16.357 1.00 87.50 89 GLU A O 1
ATOM 746 N N . LYS A 1 90 ? -6.285 10.410 17.754 1.00 85.44 90 LYS A N 1
ATOM 747 C CA . LYS A 1 90 ? -6.551 9.479 18.864 1.00 85.44 90 LYS A CA 1
ATOM 748 C C . LYS A 1 90 ? -7.501 8.350 18.460 1.00 85.44 90 LYS A C 1
ATOM 750 O O . LYS A 1 90 ? -7.301 7.204 18.868 1.00 85.44 90 LYS A O 1
ATOM 755 N N . VAL A 1 91 ? -8.518 8.633 17.642 1.00 81.88 91 VAL A N 1
ATOM 756 C CA . VAL A 1 91 ? -9.427 7.596 17.121 1.00 81.88 91 VAL A CA 1
ATOM 757 C C . VAL A 1 91 ? -8.711 6.649 16.154 1.00 81.88 91 VAL A C 1
ATOM 759 O O . VAL A 1 91 ? -8.896 5.428 16.240 1.00 81.88 91 VAL A O 1
ATOM 762 N N . GLY A 1 92 ? -7.859 7.189 15.281 1.00 75.31 92 GLY A N 1
ATOM 763 C CA . GLY A 1 92 ? -7.034 6.404 14.363 1.00 75.31 92 GLY A CA 1
ATOM 764 C C . GLY A 1 92 ? -6.041 5.487 15.087 1.00 75.31 92 GLY A C 1
ATOM 765 O O . GLY A 1 92 ? -5.948 4.299 14.774 1.00 75.31 92 GLY A O 1
ATOM 766 N N . HIS A 1 93 ? -5.343 5.996 16.106 1.00 69.94 93 HIS A N 1
ATOM 767 C CA . HIS A 1 93 ? -4.361 5.234 16.886 1.00 69.94 93 HIS A CA 1
ATOM 768 C C . HIS A 1 93 ? -5.006 4.226 17.845 1.00 69.94 93 HIS A C 1
ATOM 770 O O . HIS A 1 93 ? -4.554 3.084 17.918 1.00 69.94 93 HIS A O 1
ATOM 776 N N . GLY A 1 94 ? -6.106 4.587 18.514 1.00 58.12 94 GLY A N 1
ATOM 777 C CA . GLY A 1 94 ? -6.834 3.683 19.412 1.00 58.12 94 GLY A CA 1
ATOM 778 C C . GLY A 1 94 ? -7.501 2.497 18.701 1.00 58.12 94 GLY A C 1
ATOM 779 O O . GLY A 1 94 ? -7.851 1.509 19.340 1.00 58.12 94 GLY A O 1
ATOM 780 N N . SER A 1 95 ? -7.650 2.561 17.374 1.00 53.25 95 SER A N 1
ATOM 781 C CA . SER A 1 95 ? -8.127 1.436 16.561 1.00 53.25 95 SER A CA 1
ATOM 782 C C . SER A 1 95 ? -7.035 0.395 16.273 1.00 53.25 95 SER A C 1
ATOM 784 O O . SER A 1 95 ? -7.372 -0.744 15.954 1.00 53.25 95 SER A O 1
ATOM 786 N N . ARG A 1 96 ? -5.743 0.744 16.421 1.00 49.91 96 ARG A N 1
ATOM 787 C CA . ARG A 1 96 ? -4.615 -0.201 16.287 1.00 49.91 96 ARG A CA 1
ATOM 788 C C . ARG A 1 96 ? -4.430 -1.091 17.517 1.00 49.91 96 ARG A C 1
ATOM 790 O O . ARG A 1 96 ? -3.927 -2.200 17.383 1.00 49.91 96 ARG A O 1
ATOM 797 N N . THR A 1 97 ? -4.818 -0.626 18.704 1.00 42.81 97 THR A N 1
ATOM 798 C CA . THR A 1 97 ? -4.468 -1.281 19.976 1.00 42.81 97 THR A CA 1
ATOM 799 C C . THR A 1 97 ? -5.534 -2.222 20.529 1.00 42.81 97 THR A C 1
ATOM 801 O O . THR A 1 97 ? -5.282 -2.871 21.540 1.00 42.81 97 THR A O 1
ATOM 804 N N . ASN A 1 98 ? -6.709 -2.364 19.902 1.00 42.25 98 ASN A N 1
ATOM 805 C CA . ASN A 1 98 ? -7.738 -3.236 20.470 1.00 42.25 98 ASN A CA 1
ATOM 806 C C . ASN A 1 98 ? -8.676 -3.879 19.432 1.00 42.25 98 ASN A C 1
ATOM 808 O O . ASN A 1 98 ? -9.717 -3.320 19.087 1.00 42.25 98 ASN A O 1
ATOM 812 N N . ARG A 1 99 ? -8.291 -5.074 18.954 1.00 45.88 99 ARG A N 1
ATOM 813 C CA . ARG A 1 99 ? -9.117 -6.287 18.730 1.00 45.88 99 ARG A CA 1
ATOM 814 C C . ARG A 1 99 ? -8.466 -7.186 17.680 1.00 45.88 99 ARG A C 1
ATOM 816 O O . ARG A 1 99 ? -8.256 -6.771 16.545 1.00 45.88 99 ARG A O 1
ATOM 823 N N . ARG A 1 100 ? -8.278 -8.465 18.026 1.00 44.81 100 ARG A N 1
ATOM 824 C CA . ARG A 1 100 ? -8.260 -9.549 17.032 1.00 44.81 100 ARG A CA 1
ATOM 825 C C . ARG A 1 100 ? -9.494 -9.382 16.142 1.00 44.81 100 ARG A C 1
ATOM 827 O O . ARG A 1 100 ? -10.613 -9.346 16.657 1.00 44.81 100 ARG A O 1
ATOM 834 N N . PHE A 1 101 ? -9.293 -9.271 14.833 1.00 43.50 101 PHE A N 1
ATOM 835 C CA . PHE A 1 101 ? -10.366 -9.397 13.855 1.00 43.50 101 PHE A CA 1
ATOM 836 C C . PHE A 1 101 ? -10.957 -10.805 14.006 1.00 43.50 101 PHE A C 1
ATOM 838 O O . PHE A 1 101 ? -10.359 -11.783 13.571 1.00 43.50 101 PHE A O 1
ATOM 845 N N . ASN A 1 102 ? -12.076 -10.922 14.726 1.00 39.03 102 ASN A N 1
ATOM 846 C CA . ASN A 1 102 ? -12.825 -12.165 14.847 1.00 39.03 102 ASN A CA 1
ATOM 847 C C . ASN A 1 102 ? -14.037 -12.065 13.905 1.00 39.03 102 ASN A C 1
ATOM 849 O O . ASN A 1 102 ? -15.004 -11.378 14.250 1.00 39.03 102 ASN A O 1
ATOM 853 N N . PRO A 1 103 ? -14.010 -12.716 12.729 1.00 44.16 103 PRO A N 1
ATOM 854 C CA . PRO A 1 103 ? -15.101 -12.649 11.755 1.00 44.16 103 PRO A CA 1
ATOM 855 C C . PRO A 1 103 ? -16.417 -13.258 12.273 1.00 44.16 103 PRO A C 1
ATOM 857 O O . PRO A 1 103 ? -17.463 -13.071 11.657 1.00 44.16 103 PRO A O 1
ATOM 860 N N . SER A 1 104 ? -16.395 -13.933 13.429 1.00 46.25 104 SER A N 1
ATOM 861 C CA . SER A 1 104 ? -17.543 -14.648 13.991 1.00 46.25 104 SER A CA 1
ATOM 862 C C . SER A 1 104 ? -18.541 -13.780 14.772 1.00 46.25 104 SER A C 1
ATOM 864 O O . SER A 1 104 ? -19.519 -14.310 15.292 1.00 46.25 104 SER A O 1
ATOM 866 N N . LYS A 1 105 ? -18.336 -12.460 14.883 1.00 43.56 105 LYS A N 1
ATOM 867 C CA . LYS A 1 105 ? -19.284 -11.556 15.566 1.00 43.56 105 LYS A CA 1
ATOM 868 C C . LYS A 1 105 ? -19.869 -10.522 14.605 1.00 43.56 105 LYS A C 1
ATOM 870 O O . LYS A 1 105 ? -19.673 -9.322 14.773 1.00 43.56 105 LYS A O 1
ATOM 875 N N . ARG A 1 106 ? -20.611 -10.990 13.597 1.00 49.97 106 ARG A N 1
ATOM 876 C CA . ARG A 1 106 ? -21.611 -10.151 12.920 1.00 49.97 106 ARG A CA 1
ATOM 877 C C . ARG A 1 106 ? -22.782 -9.963 13.884 1.00 49.97 106 ARG A C 1
ATOM 879 O O . ARG A 1 106 ? -23.357 -10.938 14.357 1.00 49.97 106 ARG A O 1
ATOM 886 N N . THR A 1 107 ? -23.109 -8.720 14.212 1.00 42.75 107 THR A N 1
ATOM 887 C CA . THR A 1 107 ? -24.328 -8.385 14.954 1.00 42.75 107 THR A CA 1
ATOM 888 C C . THR A 1 107 ? -25.552 -8.694 14.084 1.00 42.75 107 THR A C 1
ATOM 890 O O . THR A 1 107 ? -25.540 -8.387 12.888 1.00 42.75 107 THR A O 1
ATOM 893 N N . PRO A 1 108 ? -26.624 -9.295 14.629 1.00 46.09 108 PRO A N 1
ATOM 894 C CA . PRO A 1 108 ? -27.840 -9.486 13.860 1.00 46.09 108 PRO A CA 1
ATOM 895 C C . PRO A 1 108 ? -28.504 -8.128 13.612 1.00 46.09 108 PRO A C 1
ATOM 897 O O . PRO A 1 108 ? -28.731 -7.346 14.539 1.00 46.09 108 PRO A O 1
ATOM 900 N N . ARG A 1 109 ? -28.826 -7.849 12.343 1.00 53.94 109 ARG A N 1
ATOM 901 C CA . ARG A 1 109 ? -29.752 -6.776 11.962 1.00 53.94 109 ARG A CA 1
ATOM 902 C C . ARG A 1 109 ? -31.053 -6.979 12.742 1.00 53.94 109 ARG A C 1
ATOM 904 O O . ARG A 1 109 ? -31.677 -8.031 12.625 1.00 53.94 109 ARG A O 1
ATOM 911 N N . ARG A 1 110 ? -31.478 -5.972 13.509 1.00 48.28 110 ARG A N 1
ATOM 912 C CA . ARG A 1 110 ? -32.836 -5.919 14.063 1.00 48.28 110 ARG A CA 1
ATOM 913 C C . ARG A 1 110 ? -33.828 -5.920 12.899 1.00 48.28 110 ARG A C 1
ATOM 915 O O . ARG A 1 110 ? -33.883 -4.961 12.134 1.00 48.28 110 ARG A O 1
ATOM 922 N N . ALA A 1 111 ? -34.575 -7.010 12.759 1.00 41.19 111 ALA A N 1
ATOM 923 C CA . ALA A 1 111 ? -35.717 -7.095 11.866 1.00 41.19 111 ALA A CA 1
ATOM 924 C C . ALA A 1 111 ? -36.895 -6.355 12.511 1.00 41.19 111 ALA A C 1
ATOM 926 O O . ALA A 1 111 ? -37.299 -6.672 13.630 1.00 41.19 111 ALA A O 1
ATOM 927 N N . ALA A 1 112 ? -37.427 -5.352 11.815 1.00 43.72 112 ALA A N 1
ATOM 928 C CA . ALA A 1 112 ? -38.696 -4.740 12.170 1.00 43.72 112 ALA A CA 1
ATOM 929 C C . ALA A 1 112 ? -39.816 -5.765 11.937 1.00 43.72 112 ALA A C 1
ATOM 931 O O . ALA A 1 112 ? -39.944 -6.328 10.849 1.00 43.72 112 ALA A O 1
ATOM 932 N N . ALA A 1 113 ? -40.604 -6.021 12.979 1.00 43.72 113 ALA A N 1
ATOM 933 C CA . ALA A 1 113 ? -41.758 -6.899 12.931 1.00 43.72 113 ALA A CA 1
ATOM 934 C C . ALA A 1 113 ? -42.840 -6.309 12.012 1.00 43.72 113 ALA A C 1
ATOM 936 O O . ALA A 1 113 ? -43.385 -5.243 12.292 1.00 43.72 113 ALA A O 1
ATOM 937 N N . LYS A 1 114 ? -43.191 -7.033 10.945 1.00 43.56 114 LYS A N 1
ATOM 938 C CA . LYS A 1 114 ? -44.457 -6.858 10.227 1.00 43.56 114 LYS A CA 1
ATOM 939 C C . LYS A 1 114 ? -45.253 -8.155 10.380 1.00 43.56 114 LYS A C 1
ATOM 941 O O . LYS A 1 114 ? -44.734 -9.243 10.144 1.00 43.56 114 LYS A O 1
ATOM 946 N N . LYS A 1 115 ? -46.466 -8.008 10.916 1.00 39.66 115 LYS A N 1
ATOM 947 C CA . LYS A 1 115 ? -47.376 -9.072 11.359 1.00 39.66 115 LYS A CA 1
ATOM 948 C C . LYS A 1 115 ? -47.673 -10.079 10.239 1.00 39.66 115 LYS A C 1
ATOM 950 O O . LYS A 1 115 ? -47.898 -9.688 9.097 1.00 39.66 115 LYS A O 1
ATOM 955 N N . LYS A 1 116 ? -47.692 -11.361 10.615 1.00 37.75 116 LYS A N 1
ATOM 956 C CA . LYS A 1 116 ? -48.092 -12.514 9.801 1.00 37.75 116 LYS A CA 1
ATOM 957 C C . LYS A 1 116 ? -49.617 -12.527 9.619 1.00 37.75 116 LYS A C 1
ATOM 959 O O . LYS A 1 116 ? -50.339 -12.576 10.611 1.00 37.75 116 LYS A O 1
ATOM 964 N N . GLY A 1 117 ? -50.070 -12.507 8.367 1.00 33.09 117 GLY A N 1
ATOM 965 C CA . GLY A 1 117 ? -51.288 -13.191 7.922 1.00 33.09 117 GLY A CA 1
ATOM 966 C C . GLY A 1 117 ? -50.921 -14.622 7.510 1.00 33.09 117 GLY A C 1
ATOM 967 O O . GLY A 1 117 ? -49.763 -14.891 7.199 1.00 33.09 117 GLY A O 1
ATOM 968 N N . ALA A 1 118 ? -51.874 -15.539 7.625 1.00 37.25 118 ALA A N 1
ATOM 969 C CA . ALA A 1 118 ? -51.671 -16.977 7.753 1.00 37.25 118 ALA A CA 1
ATOM 970 C C . ALA A 1 118 ? -51.197 -17.729 6.490 1.00 37.25 118 ALA A C 1
ATOM 972 O O . ALA A 1 118 ? -51.518 -17.349 5.373 1.00 37.25 118 ALA A O 1
ATOM 973 N N . ALA A 1 119 ? -50.522 -18.852 6.778 1.00 34.72 119 ALA A N 1
ATOM 974 C CA . ALA A 1 119 ? -50.457 -20.130 6.056 1.00 34.72 119 ALA A CA 1
ATOM 975 C C . ALA A 1 119 ? -50.009 -20.162 4.581 1.00 34.72 119 ALA A C 1
ATOM 977 O O . ALA A 1 119 ? -50.731 -19.754 3.684 1.00 34.72 119 ALA A O 1
ATOM 978 N N . ALA A 1 120 ? -48.874 -20.818 4.322 1.00 36.88 120 ALA A N 1
ATOM 979 C CA . ALA A 1 120 ? -48.851 -22.213 3.861 1.00 36.88 120 ALA A CA 1
ATOM 980 C C . ALA A 1 120 ? -47.394 -22.643 3.618 1.00 36.88 120 ALA A C 1
ATOM 982 O O . ALA A 1 120 ? -46.679 -22.063 2.803 1.00 36.88 120 ALA A O 1
ATOM 983 N N . ASP A 1 121 ? -46.952 -23.648 4.369 1.00 47.03 121 ASP A N 1
ATOM 984 C CA . ASP A 1 121 ? -45.716 -24.384 4.128 1.00 47.03 121 ASP A CA 1
ATOM 985 C C . ASP A 1 121 ? -45.874 -25.197 2.840 1.00 47.03 121 ASP A C 1
ATOM 987 O O . ASP A 1 121 ? -46.725 -26.081 2.776 1.00 47.03 121 ASP A O 1
ATOM 991 N N . GLN A 1 122 ? -45.025 -24.952 1.845 1.00 46.47 122 GLN A N 1
ATOM 992 C CA . GLN A 1 122 ? -44.604 -26.000 0.923 1.00 46.47 122 GLN A CA 1
ATOM 993 C C . GLN A 1 122 ? -43.168 -25.728 0.474 1.00 46.47 122 GLN A C 1
ATOM 995 O O . GLN A 1 122 ? -42.819 -24.695 -0.094 1.00 46.47 122 GLN A O 1
ATOM 1000 N N . LYS A 1 123 ? -42.314 -26.677 0.842 1.00 45.41 123 LYS A N 1
ATOM 1001 C CA . LYS A 1 123 ? -40.888 -26.733 0.559 1.00 45.41 123 LYS A CA 1
ATOM 1002 C C . LYS A 1 123 ? -40.629 -26.808 -0.953 1.00 45.41 123 LYS A C 1
ATOM 1004 O O . LYS A 1 123 ? -41.426 -27.352 -1.709 1.00 45.41 123 LYS A O 1
ATOM 1009 N N . THR A 1 124 ? -39.403 -26.421 -1.316 1.00 40.41 124 THR A N 1
ATOM 1010 C CA . THR A 1 124 ? -38.609 -26.956 -2.443 1.00 40.41 124 THR A CA 1
ATOM 1011 C C . THR A 1 124 ? -39.067 -26.661 -3.874 1.00 40.41 124 THR A C 1
ATOM 1013 O O . THR A 1 124 ? -39.856 -27.399 -4.451 1.00 40.41 124 THR A O 1
ATOM 1016 N N . SER A 1 125 ? -38.397 -25.696 -4.517 1.00 42.34 125 SER A N 1
ATOM 1017 C CA . SER A 1 125 ? -37.538 -25.958 -5.692 1.00 42.34 125 SER A CA 1
ATOM 1018 C C . SER A 1 125 ? -36.883 -24.662 -6.180 1.00 42.34 125 SER A C 1
ATOM 1020 O O . SER A 1 125 ? -37.547 -23.781 -6.719 1.00 42.34 125 SER A O 1
ATOM 1022 N N . ALA A 1 126 ? -35.563 -24.547 -6.023 1.00 44.38 126 ALA A N 1
ATOM 1023 C CA . ALA A 1 126 ? -34.783 -23.586 -6.791 1.00 44.38 126 ALA A CA 1
ATOM 1024 C C . ALA A 1 126 ? -34.680 -24.108 -8.230 1.00 44.38 126 ALA A C 1
ATOM 1026 O O . ALA A 1 126 ? -33.964 -25.074 -8.486 1.00 44.38 126 ALA A O 1
ATOM 1027 N N . LYS A 1 127 ? -35.406 -23.493 -9.167 1.00 47.28 127 LYS A N 1
ATOM 1028 C CA . LYS A 1 127 ? -35.124 -23.656 -10.596 1.00 47.28 127 LYS A CA 1
ATOM 1029 C C . LYS A 1 127 ? -34.076 -22.612 -10.973 1.00 47.28 127 LYS A C 1
ATOM 1031 O O . LYS A 1 127 ? -34.282 -21.424 -10.741 1.00 47.28 127 LYS A O 1
ATOM 1036 N N . ALA A 1 128 ? -32.935 -23.068 -11.483 1.00 47.94 128 ALA A N 1
ATOM 1037 C CA . ALA A 1 128 ? -31.913 -22.209 -12.064 1.00 47.94 128 ALA A CA 1
ATOM 1038 C C . ALA A 1 128 ? -32.564 -21.278 -13.102 1.00 47.94 128 ALA A C 1
ATOM 1040 O O . ALA A 1 128 ? -33.291 -21.748 -13.976 1.00 47.94 128 ALA A O 1
ATOM 1041 N N . ALA A 1 129 ? -32.344 -19.968 -12.983 1.00 53.59 129 ALA A N 1
ATOM 1042 C CA . ALA A 1 129 ? -32.810 -19.005 -13.971 1.00 53.59 129 ALA A CA 1
ATOM 1043 C C . ALA A 1 129 ? -32.037 -19.241 -15.278 1.00 53.59 129 ALA A C 1
ATOM 1045 O O . ALA A 1 129 ? -30.854 -18.911 -15.369 1.00 53.59 129 ALA A O 1
ATOM 1046 N N . LEU A 1 130 ? -32.680 -19.867 -16.264 1.00 56.38 130 LEU A N 1
ATOM 1047 C CA . LEU A 1 130 ? -32.155 -19.972 -17.623 1.00 56.38 130 LEU A CA 1
ATOM 1048 C C . LEU A 1 130 ? -32.158 -18.565 -18.227 1.00 56.38 130 LEU A C 1
ATOM 1050 O O . LEU A 1 130 ? -33.209 -17.985 -18.475 1.00 56.38 130 LEU A O 1
ATOM 1054 N N . VAL A 1 131 ? -30.972 -17.991 -18.408 1.00 67.69 131 VAL A N 1
ATOM 1055 C CA . VAL A 1 131 ? -30.806 -16.694 -19.064 1.00 67.69 131 VAL A CA 1
ATOM 1056 C C . VAL A 1 131 ? -30.802 -16.925 -20.576 1.00 67.69 131 VAL A C 1
ATOM 1058 O O . VAL A 1 131 ? -29.890 -17.552 -21.114 1.00 67.69 131 VAL A O 1
ATOM 1061 N N . HIS A 1 132 ? -31.816 -16.421 -21.275 1.00 71.69 132 HIS A N 1
ATOM 1062 C CA . HIS A 1 132 ? -31.940 -16.525 -22.727 1.00 71.69 132 HIS A CA 1
ATOM 1063 C C . HIS A 1 132 ? -31.021 -15.511 -23.406 1.00 71.69 132 HIS A C 1
ATOM 1065 O O . HIS A 1 132 ? -31.097 -14.314 -23.136 1.00 71.69 132 HIS A O 1
ATOM 1071 N N . THR A 1 133 ? -30.148 -15.971 -24.299 1.00 73.12 133 THR A N 1
ATOM 1072 C CA . THR A 1 133 ? -29.158 -15.108 -24.961 1.00 73.12 133 THR A CA 1
ATOM 1073 C C . THR A 1 133 ? -29.522 -14.900 -26.425 1.00 73.12 133 THR A C 1
ATOM 1075 O O . THR A 1 133 ? -29.655 -15.866 -27.169 1.00 73.12 133 THR A O 1
ATOM 1078 N N . CYS A 1 134 ? -29.672 -13.645 -26.858 1.00 76.56 134 CYS A N 1
ATOM 1079 C CA . CYS A 1 134 ? -29.957 -13.308 -28.255 1.00 76.56 134 CYS A CA 1
ATOM 1080 C C . CYS A 1 134 ? -28.812 -13.766 -29.177 1.00 76.56 134 CYS A C 1
ATOM 1082 O O . CYS A 1 134 ? -27.669 -13.361 -28.954 1.00 76.56 134 CYS A O 1
ATOM 1084 N N . PRO A 1 135 ? -29.071 -14.541 -30.245 1.00 71.50 135 PRO A N 1
ATOM 1085 C CA . PRO A 1 135 ? -28.014 -15.004 -31.144 1.00 71.50 135 PRO A CA 1
ATOM 1086 C C . PRO A 1 135 ? -27.426 -13.875 -32.004 1.00 71.50 135 PRO A C 1
ATOM 1088 O O . PRO A 1 135 ? -26.293 -13.985 -32.464 1.00 71.50 135 PRO A O 1
ATOM 1091 N N . VAL A 1 136 ? -28.168 -12.778 -32.201 1.00 73.69 136 VAL A N 1
ATOM 1092 C CA . VAL A 1 136 ? -27.746 -11.664 -33.064 1.00 73.69 136 VAL A CA 1
ATOM 1093 C C . VAL A 1 136 ? -26.857 -10.677 -32.306 1.00 73.69 136 VAL A C 1
ATOM 1095 O O . VAL A 1 136 ? -25.790 -10.312 -32.790 1.00 73.69 136 VAL A O 1
ATOM 1098 N N . CYS A 1 137 ? -27.261 -10.254 -31.105 1.00 77.62 137 CYS A N 1
ATOM 1099 C CA . CYS A 1 137 ? -26.552 -9.217 -30.343 1.00 77.62 137 CYS A CA 1
ATOM 1100 C C . CYS A 1 137 ? -26.007 -9.680 -28.985 1.00 77.62 137 CYS A C 1
ATOM 1102 O O . CYS A 1 137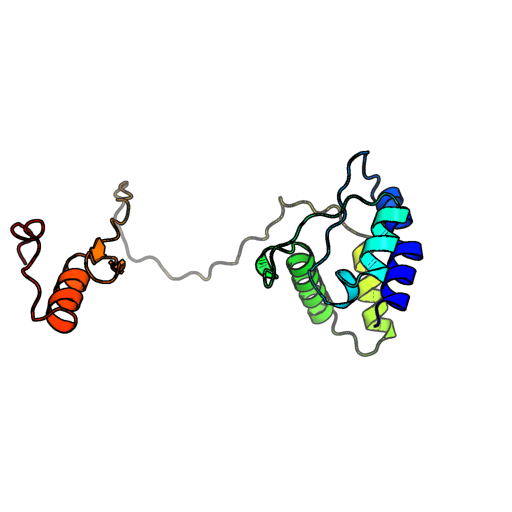 ? -25.437 -8.875 -28.251 1.00 77.62 137 CYS A O 1
ATOM 1104 N N . ARG A 1 138 ? -26.174 -10.962 -28.633 1.00 77.94 138 ARG A N 1
ATOM 1105 C CA . ARG A 1 138 ? -25.729 -11.574 -27.366 1.00 77.94 138 ARG A CA 1
ATOM 1106 C C . ARG A 1 138 ? -26.306 -10.949 -26.094 1.00 77.94 138 ARG A C 1
ATOM 1108 O O . ARG A 1 138 ? -25.800 -11.190 -25.002 1.00 77.94 138 ARG A O 1
ATOM 1115 N N . THR A 1 139 ? -27.389 -10.183 -26.208 1.00 75.62 139 THR A N 1
ATOM 1116 C CA . THR A 1 139 ? -28.106 -9.657 -25.044 1.00 75.62 139 THR A CA 1
ATOM 1117 C C . THR A 1 139 ? -28.755 -10.797 -24.266 1.00 75.62 139 THR A C 1
ATOM 1119 O O . THR A 1 139 ? -29.411 -11.659 -24.847 1.00 75.62 139 THR A O 1
ATOM 1122 N N . GLN A 1 140 ? -28.556 -10.787 -22.952 1.00 78.62 140 GLN A N 1
ATOM 1123 C CA . GLN A 1 140 ? -29.077 -11.770 -22.012 1.00 78.62 140 GLN A CA 1
ATOM 1124 C C . GLN A 1 140 ? -30.398 -11.292 -21.414 1.00 78.62 140 GLN A C 1
ATOM 1126 O O . GLN A 1 140 ? -30.496 -10.157 -20.950 1.00 78.62 140 GLN A O 1
ATOM 1131 N N . MET A 1 141 ? -31.410 -12.152 -21.429 1.00 80.81 141 MET A N 1
ATOM 1132 C CA . MET A 1 141 ? -32.757 -11.847 -20.962 1.00 80.81 141 MET A CA 1
ATOM 1133 C C . MET A 1 141 ? -33.237 -12.933 -20.000 1.00 80.81 141 MET A C 1
ATOM 1135 O O . MET A 1 141 ? -32.967 -14.114 -20.222 1.00 80.81 141 MET A O 1
ATOM 1139 N N . PRO A 1 142 ? -33.916 -12.549 -18.911 1.00 72.19 142 PRO A N 1
ATOM 1140 C CA . PRO A 1 142 ? -34.260 -13.478 -17.841 1.00 72.19 142 PRO A CA 1
ATOM 1141 C C . PRO A 1 142 ? -35.437 -14.398 -18.187 1.00 72.19 142 PRO A C 1
ATOM 1143 O O . PRO A 1 142 ? -35.655 -15.375 -17.477 1.00 72.19 142 PRO A O 1
ATOM 1146 N N . ASP A 1 143 ? -36.195 -14.097 -19.245 1.00 71.00 143 ASP A N 1
ATOM 1147 C CA . ASP A 1 143 ? -37.388 -14.845 -19.628 1.00 71.00 143 ASP A CA 1
ATOM 1148 C C . ASP A 1 143 ? -37.632 -14.833 -21.160 1.00 71.00 143 ASP A C 1
ATOM 1150 O O . ASP A 1 143 ? -37.226 -13.887 -21.850 1.00 71.00 143 ASP A O 1
ATOM 1154 N N . PRO A 1 144 ? -38.312 -15.861 -21.711 1.00 71.50 144 PRO A N 1
ATOM 1155 C CA . PRO A 1 144 ? -38.606 -15.971 -23.145 1.00 71.50 144 PRO A CA 1
ATOM 1156 C C . PRO A 1 144 ? -39.492 -14.851 -23.705 1.00 71.50 144 PRO A C 1
ATOM 1158 O O . PRO A 1 144 ? -39.398 -14.515 -24.887 1.00 71.50 144 PRO A O 1
ATOM 1161 N N . LYS A 1 145 ? -40.359 -14.253 -22.879 1.00 75.56 145 LYS A N 1
ATOM 1162 C CA . LYS A 1 145 ? -41.289 -13.204 -23.319 1.00 75.56 145 LYS A CA 1
ATOM 1163 C C . LYS A 1 145 ? -40.529 -11.915 -23.624 1.00 75.56 145 LYS A C 1
ATOM 1165 O O . LYS A 1 145 ? -40.728 -11.313 -24.680 1.00 75.56 145 LYS A O 1
ATOM 1170 N N . THR A 1 146 ? -39.587 -11.557 -22.755 1.00 78.94 146 THR A N 1
ATOM 1171 C CA . THR A 1 146 ? -38.636 -10.464 -22.983 1.00 78.94 146 THR A CA 1
ATOM 1172 C C . THR A 1 146 ? -37.741 -10.755 -24.190 1.00 78.94 146 THR A C 1
ATOM 1174 O O . THR A 1 146 ? -37.495 -9.857 -24.997 1.00 78.94 146 THR A O 1
ATOM 1177 N N . PHE A 1 147 ? -37.319 -12.013 -24.378 1.00 76.06 147 PHE A N 1
ATOM 1178 C CA . PHE A 1 147 ? -36.557 -12.431 -25.561 1.00 76.06 147 PHE A CA 1
ATOM 1179 C C . PHE A 1 147 ? -37.313 -12.182 -26.872 1.00 76.06 147 PHE A C 1
ATOM 1181 O O . PHE A 1 147 ? -36.756 -11.586 -27.796 1.00 76.06 147 PHE A O 1
ATOM 1188 N N . LYS A 1 148 ? -38.589 -12.579 -26.946 1.00 74.38 148 LYS A N 1
ATOM 1189 C CA . LYS A 1 148 ? -39.423 -12.392 -28.142 1.00 74.38 148 LYS A CA 1
ATOM 1190 C C . LYS A 1 148 ? -39.606 -10.910 -28.484 1.00 74.38 148 LYS A C 1
ATOM 1192 O O . LYS A 1 148 ? -39.342 -10.507 -29.615 1.00 74.38 148 LYS A O 1
ATOM 1197 N N . GLN A 1 149 ? -39.943 -10.082 -27.492 1.00 78.56 149 GLN A N 1
ATOM 1198 C CA . GLN A 1 149 ? -40.116 -8.636 -27.682 1.00 78.56 149 GLN A CA 1
ATOM 1199 C C . GLN A 1 149 ? -38.815 -7.944 -28.130 1.00 78.56 149 GLN A C 1
ATOM 1201 O O . GLN A 1 149 ? -38.821 -7.045 -28.979 1.00 78.56 149 GLN A O 1
ATOM 1206 N N . HIS A 1 150 ? -37.677 -8.361 -27.574 1.00 80.81 150 HIS A N 1
ATOM 1207 C CA . HIS A 1 150 ? -36.365 -7.884 -27.998 1.00 80.81 150 HIS A CA 1
ATOM 1208 C C . HIS A 1 150 ? -36.074 -8.246 -29.461 1.00 80.81 150 HIS A C 1
ATOM 1210 O O . HIS A 1 150 ? -35.649 -7.380 -30.229 1.00 80.81 150 HIS A O 1
ATOM 1216 N N . PHE A 1 151 ? -36.333 -9.495 -29.858 1.00 75.94 151 PHE A N 1
ATOM 1217 C CA . PHE A 1 151 ? -36.051 -9.967 -31.211 1.00 75.94 151 PHE A CA 1
ATOM 1218 C C . PHE A 1 151 ? -36.918 -9.253 -32.259 1.00 75.94 151 PHE A C 1
ATOM 1220 O O . PHE A 1 151 ? -36.386 -8.732 -33.237 1.00 75.94 151 PHE A O 1
ATOM 1227 N N . GLU A 1 152 ? -38.226 -9.129 -32.017 1.00 73.19 152 GLU A N 1
ATOM 1228 C CA . GLU A 1 152 ? -39.167 -8.452 -32.924 1.00 73.19 152 GLU A CA 1
ATOM 1229 C C . GLU A 1 152 ? -38.851 -6.956 -33.098 1.00 73.19 152 GLU A C 1
ATOM 1231 O O . GLU A 1 152 ? -38.941 -6.420 -34.202 1.00 73.19 152 GLU A O 1
ATOM 1236 N N . SER A 1 153 ? -38.432 -6.271 -32.027 1.00 74.44 153 SER A N 1
ATOM 1237 C CA . SER A 1 153 ? -38.166 -4.825 -32.068 1.00 74.44 153 SER A CA 1
ATOM 1238 C C . SER A 1 153 ? -36.781 -4.453 -32.604 1.00 74.44 153 SER A C 1
ATOM 1240 O O . SER A 1 153 ? -36.624 -3.391 -33.211 1.00 74.44 153 SER A O 1
ATOM 1242 N N . LYS A 1 154 ? -35.754 -5.279 -32.364 1.00 73.31 154 LYS A N 1
ATOM 1243 C CA . LYS A 1 154 ? -34.358 -4.968 -32.727 1.00 73.31 154 LYS A CA 1
ATOM 1244 C C . LYS A 1 154 ? -33.857 -5.724 -33.953 1.00 73.31 154 LYS A C 1
ATOM 1246 O O . LYS A 1 154 ? -32.881 -5.280 -34.562 1.00 73.31 154 LYS A O 1
ATOM 1251 N N . HIS A 1 155 ? -34.522 -6.809 -34.350 1.00 76.12 155 HIS A N 1
ATOM 1252 C CA . HIS A 1 155 ? -34.115 -7.658 -35.472 1.00 76.12 155 HIS A CA 1
ATOM 1253 C C . HIS A 1 155 ? -35.272 -7.969 -36.451 1.00 76.12 155 HIS A C 1
ATOM 1255 O O . HIS A 1 155 ? -35.484 -9.129 -36.796 1.00 76.12 155 HIS A O 1
ATOM 1261 N N . PRO A 1 156 ? -35.983 -6.955 -36.989 1.00 60.97 156 PRO A N 1
ATOM 1262 C CA . PRO A 1 156 ? -37.207 -7.140 -37.788 1.00 60.97 156 PRO A CA 1
ATOM 1263 C C . PRO A 1 156 ? -37.007 -7.821 -39.157 1.00 60.97 156 PRO A C 1
ATOM 1265 O O . PRO A 1 156 ? -37.977 -8.076 -39.863 1.00 60.97 156 PRO A O 1
ATOM 1268 N N . LYS A 1 157 ? -35.759 -8.080 -39.570 1.00 58.00 157 LYS A N 1
ATOM 1269 C CA . LYS A 1 157 ? -35.405 -8.699 -40.863 1.00 58.00 157 LYS A CA 1
ATOM 1270 C C . LYS A 1 157 ? -34.710 -10.060 -40.724 1.00 58.00 157 LYS A C 1
ATOM 1272 O O . LYS A 1 157 ? -34.340 -10.643 -41.738 1.00 58.00 157 LYS A O 1
ATOM 1277 N N . SER A 1 158 ? -34.504 -10.553 -39.502 1.00 55.97 158 SER A N 1
ATOM 1278 C CA . SER A 1 158 ? -33.825 -11.831 -39.261 1.00 55.97 158 SER A CA 1
ATOM 1279 C C . SER A 1 158 ? -34.846 -12.970 -39.145 1.00 55.97 158 SER A C 1
ATOM 1281 O O . SER A 1 158 ? -35.824 -12.810 -38.412 1.00 55.97 158 SER A O 1
ATOM 1283 N N . PRO A 1 159 ? -34.647 -14.121 -39.819 1.00 53.97 159 PRO A N 1
ATOM 1284 C CA . PRO A 1 159 ? -35.550 -15.259 -39.689 1.00 53.97 159 PRO A CA 1
ATOM 1285 C C . PRO A 1 159 ? -35.515 -15.801 -38.254 1.00 53.97 159 PRO A C 1
ATOM 1287 O O . PRO A 1 159 ? -34.447 -15.970 -37.662 1.00 53.97 159 PRO A O 1
ATOM 1290 N N . MET A 1 160 ? -36.703 -16.008 -37.685 1.00 51.25 160 MET A N 1
ATOM 1291 C CA . MET A 1 160 ? -36.909 -16.400 -36.291 1.00 51.25 160 MET A CA 1
ATOM 1292 C C . MET A 1 160 ? -36.269 -17.776 -36.007 1.00 51.25 160 MET A C 1
ATOM 1294 O O . MET A 1 160 ? -36.478 -18.702 -36.793 1.00 51.25 160 MET A O 1
ATOM 1298 N N . PRO A 1 161 ? -35.488 -17.938 -34.920 1.00 56.12 161 PRO A N 1
ATOM 1299 C CA . PRO A 1 161 ? -34.868 -19.218 -34.594 1.00 56.12 161 PRO A CA 1
ATOM 1300 C C . PRO A 1 161 ? -35.922 -20.284 -34.231 1.00 56.12 161 PRO A C 1
ATOM 1302 O O . PRO A 1 161 ? -36.828 -19.985 -33.450 1.00 56.12 161 PRO A O 1
ATOM 1305 N N . PRO A 1 162 ? -35.792 -21.528 -34.726 1.00 54.09 162 PRO A N 1
ATOM 1306 C CA . PRO A 1 162 ? -36.770 -22.607 -34.530 1.00 54.09 162 PRO A CA 1
ATOM 1307 C C . PRO A 1 162 ? -36.887 -23.139 -33.088 1.00 54.09 162 PRO A C 1
ATOM 1309 O O . PRO A 1 162 ? -37.736 -23.979 -32.824 1.00 54.09 162 PRO A O 1
ATOM 1312 N N . GLU A 1 163 ? -36.101 -22.638 -32.130 1.00 54.84 163 GLU A N 1
ATOM 1313 C CA . GLU A 1 163 ? -36.187 -23.034 -30.711 1.00 54.84 163 GLU A CA 1
ATOM 1314 C C . GLU A 1 163 ? -37.327 -22.345 -29.928 1.00 54.84 163 GLU A C 1
ATOM 1316 O O . GLU A 1 163 ? -37.434 -22.508 -28.716 1.00 54.84 163 GLU A O 1
ATOM 1321 N N . LEU A 1 164 ? -38.184 -21.562 -30.592 1.00 54.53 164 LEU A N 1
ATOM 1322 C CA . LEU A 1 164 ? -39.284 -20.818 -29.957 1.00 54.53 164 LEU A CA 1
ATOM 1323 C C . LEU A 1 164 ? -40.681 -21.190 -30.477 1.00 54.53 164 LEU A C 1
ATOM 1325 O O . LEU A 1 164 ? -41.631 -20.452 -30.228 1.00 54.53 164 LEU A O 1
ATOM 1329 N N . VAL A 1 165 ? -40.826 -22.316 -31.184 1.00 50.47 165 VAL A N 1
ATOM 1330 C CA . VAL A 1 165 ? -42.126 -22.726 -31.751 1.00 50.47 165 VAL A CA 1
ATOM 1331 C C . VAL A 1 165 ? -43.068 -23.333 -30.696 1.00 50.47 165 VAL A C 1
ATOM 1333 O O . VAL A 1 165 ? -44.277 -23.252 -30.869 1.00 50.47 165 VAL A O 1
ATOM 1336 N N . ASP A 1 166 ? -42.554 -23.807 -29.554 1.00 46.66 166 ASP A N 1
ATOM 1337 C CA . ASP A 1 166 ? -43.363 -24.531 -28.553 1.00 46.66 166 ASP A CA 1
ATOM 1338 C C . ASP A 1 166 ? -43.577 -23.780 -27.224 1.00 46.66 166 ASP A C 1
ATOM 1340 O O . ASP A 1 166 ? -43.871 -24.389 -26.194 1.00 46.66 166 ASP A O 1
ATOM 1344 N N . VAL A 1 167 ? -43.435 -22.451 -27.206 1.00 45.81 167 VAL A N 1
ATOM 1345 C CA . VAL A 1 167 ? -43.780 -21.645 -26.020 1.00 45.81 167 VAL A CA 1
ATOM 1346 C C . VAL A 1 167 ? -45.100 -20.917 -26.276 1.00 45.81 167 VAL A C 1
ATOM 1348 O O . VAL A 1 167 ? -45.112 -19.770 -26.724 1.00 45.81 167 VAL A O 1
ATOM 1351 N N . GLU A 1 168 ? -46.218 -21.607 -26.033 1.00 40.66 168 GLU A N 1
ATOM 1352 C CA . GLU A 1 168 ? -47.553 -20.994 -26.030 1.00 40.66 168 GLU A CA 1
ATOM 1353 C C . GLU A 1 168 ? -47.760 -20.048 -24.829 1.00 40.66 168 GLU A C 1
ATOM 1355 O O . GLU A 1 168 ? -47.012 -20.069 -23.848 1.00 40.66 168 GLU A O 1
ATOM 1360 N N . ALA A 1 169 ? -48.744 -19.159 -25.004 1.00 39.38 169 ALA A N 1
ATOM 1361 C CA . ALA A 1 169 ? -48.928 -17.856 -24.356 1.00 39.38 169 ALA A CA 1
ATOM 1362 C C . ALA A 1 169 ? -49.228 -17.853 -22.846 1.00 39.38 169 ALA A C 1
ATOM 1364 O O . ALA A 1 169 ? -49.922 -18.769 -22.355 1.00 39.38 169 ALA A O 1
#

Nearest PDB structures (foldseek):
  5cr4-assembly1_A  TM=9.584E-01  e=3.807E-10  synthetic construct
  5jl4-assembly1_A  TM=6.679E-01  e=3.806E-02  Human immunodeficiency virus 1
  8cta-assembly4_M  TM=6.082E-01  e=7.869E-02  Human immunodeficiency virus 1
  1qs4-assembly1_B  TM=6.217E-01  e=1.627E-01  Human immunodeficiency virus 1
  8t5b-assembly1_A  TM=6.362E-01  e=3.148E-01  Human immunodeficiency virus 1

Secondary structure (DSSP, 8-state):
--HHHHHHHHHHHHHHHHHHTT--TT--B-----HHHHSHHHHHHHHHTT--BPP--TT-STT-HHHHHHHHHHHHHHHH---SHHHHHHHHHHTTSS----TT-PPPP-PPP-PPPP-------------EE-TTT--EESSHHHHHHHHHHH-TTSPPPGGGTT---

Solvent-accessible surface area (backbone atoms only — not comparable to full-atom values): 11218 Å² total; per-residue (Å²): 137,57,45,66,60,49,52,50,52,45,71,73,42,46,64,61,47,41,59,75,68,64,60,66,88,88,68,68,47,77,65,68,79,50,69,52,57,65,30,67,73,39,47,52,49,40,56,76,67,70,54,49,68,51,90,63,72,78,97,49,66,89,74,39,71,63,55,59,51,51,53,54,50,50,54,55,47,62,76,65,60,57,88,47,70,71,50,43,48,52,55,60,54,59,61,74,78,66,72,83,89,62,87,87,70,72,78,81,77,85,77,80,89,74,86,85,78,84,86,80,94,76,82,88,80,90,73,80,83,65,65,47,62,39,90,89,79,63,52,74,27,78,42,71,70,60,44,51,56,49,43,60,74,75,41,79,86,59,84,79,70,83,92,61,81,84,70,80,134

Mean predicted aligned error: 18.66 Å

Radius of gyration: 27.47 Å; Cα contacts (8 Å, |Δi|>4): 87; chains: 1; bounding box: 68×46×61 Å

Organism: NCBI:txid861788

InterPro domains:
  IPR013087 Zinc finger C2H2-type [PF12874] (133-154)
  IPR026939 ZNF706/At2g23090 superfamily [G3DSA:4.10.1050.10] (97-164)
  IPR036397 Ribonuclease H superfamily [G3DSA:3.30.420.10] (1-96)
  IPR038717 Tc1-like transposase, DDE domain [PF13358] (26-88)
  IPR045230 Zinc finger protein MBS1/2-like [PTHR21213] (96-168)

Sequence (169 aa):
MDGAMYREILANNLLPSVRALKMGRGWVFQHDNDPKHTARATMEWLRKKHLKVLEWPSQSPDLNPIENLWRELKVRIAQRQPRNLKDLEKVGHGSRTNRRFNPSKRTPRRAAAKKKGAAADQKTSAKAALVHTCPVCRTQMPDPKTFKQHFESKHPKSPMPPELVDVEA

Foldseek 3Di:
DALVVVLVCCVVPVVVVCVVVVPDPPDADEDAPDCSCVPPVNVVSCVVVVHHYDDDDHPCPVPDVVVVVVVVLVVQCVVQVDPDPVSNVCSVVVVVPDDDPDVPDDDDDDDDDDDDDDDDDDDDDDDPQDFDADPPPRDTHRDVVVVVVCCCVPPVPDPDDPPPPPDDD